Protein AF-A0A7V9USS1-F1 (afdb_monomer)

Solvent-accessible surface area (backbone atoms only — not comparable to full-atom values): 3884 Å² total; per-residue (Å²): 132,72,68,59,72,60,28,71,86,44,100,54,64,68,85,80,53,53,72,66,55,51,54,53,50,53,74,47,49,45,80,42,79,53,96,94,38,82,42,51,24,31,63,37,82,91,75,76,39,80,38,70,66,39,49,72,53,67,76,71,108

Foldseek 3Di:
DFLCVQCVPHPDDPVVDDPVLRVVQVVQWDWDADPNDTWIWGQDPVVRDTDTDHNVVSVVD

Nearest PDB structures (foldseek):
  4ynx-assembly1_B  TM=4.234E-01  e=7.508E-01  Escherichia coli K-12
  2zvz-assembly1_A  TM=4.782E-01  e=9.194E-01  Salmonella enterica subsp. enterica serovar Typhimurium
  8g6f-assembly1_S  TM=2.550E-01  e=6.132E-01  Plasmodium falciparum Dd2

pLDDT: mean 79.84, std 6.02, range [59.12, 88.31]

Radius of gyration: 11.39 Å; Cα contacts (8 Å, |Δi|>4): 65; chains: 1; bounding box: 32×24×22 Å

Secondary structure (DSSP, 8-state):
--THHHHTTSS--GGGS-HHHHHHHHHTEEEEEETTEEEEEEEETTTTEEEE--HHHHHH-

Mean predicted aligned error: 5.89 Å

Structure (mmCIF, N/CA/C/O backbone):
data_AF-A0A7V9USS1-F1
#
_entry.i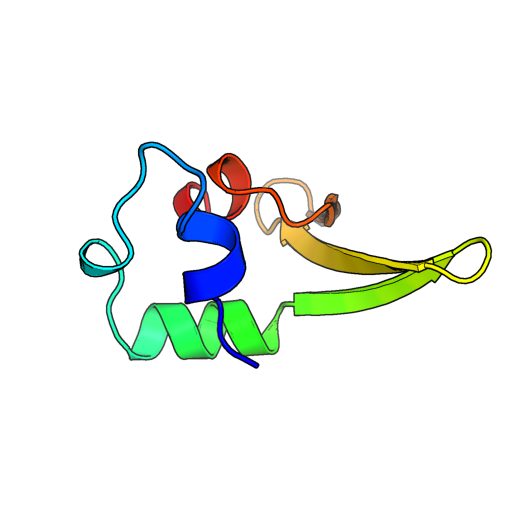d   AF-A0A7V9USS1-F1
#
loop_
_atom_site.group_PDB
_atom_site.id
_atom_site.type_symbol
_atom_site.label_atom_id
_atom_site.label_alt_id
_atom_site.label_comp_id
_atom_site.label_asym_id
_atom_site.label_entity_id
_atom_site.label_seq_id
_atom_site.pdbx_PDB_ins_code
_atom_site.Cartn_x
_atom_site.Cartn_y
_atom_site.Cartn_z
_atom_site.occupancy
_atom_site.B_iso_or_equiv
_atom_site.auth_seq_id
_atom_site.auth_comp_id
_atom_site.auth_asym_id
_atom_site.auth_atom_id
_atom_site.pdbx_PDB_model_num
ATOM 1 N N . MET A 1 1 ? 0.737 9.573 0.396 1.00 59.12 1 MET A N 1
ATOM 2 C CA . MET A 1 1 ? 0.837 8.656 -0.756 1.00 59.12 1 MET A CA 1
ATOM 3 C C . MET A 1 1 ? -0.559 8.134 -1.013 1.00 59.12 1 MET A C 1
ATOM 5 O O . MET A 1 1 ? -1.186 7.710 -0.055 1.00 59.12 1 MET A O 1
ATOM 9 N N . ASP A 1 2 ? -1.074 8.264 -2.233 1.00 69.56 2 ASP A N 1
ATOM 10 C CA . ASP A 1 2 ? -2.489 7.996 -2.503 1.00 69.56 2 ASP A CA 1
ATOM 11 C C . ASP A 1 2 ? -2.666 6.604 -3.120 1.00 69.56 2 ASP A C 1
ATOM 13 O O . ASP A 1 2 ? -2.204 6.346 -4.233 1.00 69.56 2 ASP A O 1
ATOM 17 N N . ILE A 1 3 ? -3.290 5.689 -2.373 1.00 72.75 3 ILE A N 1
ATOM 18 C CA . ILE A 1 3 ? -3.464 4.289 -2.788 1.00 72.75 3 ILE A CA 1
ATOM 19 C C . ILE A 1 3 ? -4.471 4.180 -3.940 1.00 72.75 3 ILE A C 1
ATOM 21 O O . ILE A 1 3 ? -4.390 3.248 -4.745 1.00 72.75 3 ILE A O 1
ATOM 25 N N . SER A 1 4 ? -5.360 5.174 -4.088 1.00 71.62 4 SER A N 1
ATOM 26 C CA . SER A 1 4 ? -6.346 5.228 -5.174 1.00 71.62 4 SER A CA 1
ATOM 27 C C . SER A 1 4 ? -5.706 5.087 -6.546 1.00 71.62 4 SER A C 1
ATOM 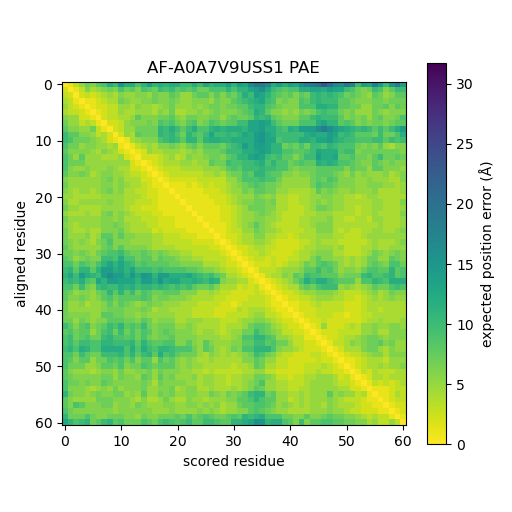29 O O . SER A 1 4 ? -6.294 4.472 -7.427 1.00 71.62 4 SER A O 1
ATOM 31 N N . GLN A 1 5 ? -4.470 5.558 -6.719 1.00 75.00 5 GLN A N 1
ATOM 32 C CA . GLN A 1 5 ? -3.743 5.487 -7.984 1.00 75.00 5 GLN A CA 1
ATOM 33 C C . GLN A 1 5 ? -3.438 4.054 -8.433 1.00 75.00 5 GLN A C 1
ATOM 35 O O . GLN A 1 5 ? -3.358 3.805 -9.632 1.00 75.00 5 GLN A O 1
ATOM 40 N N . PHE A 1 6 ? -3.297 3.111 -7.500 1.00 74.44 6 PHE A N 1
ATOM 41 C CA . PHE A 1 6 ? -3.043 1.703 -7.821 1.00 74.44 6 PHE A CA 1
ATOM 42 C C . PHE A 1 6 ? -4.321 0.937 -8.153 1.00 74.44 6 PHE A C 1
ATOM 44 O O . PHE A 1 6 ? -4.263 -0.078 -8.837 1.00 74.44 6 PHE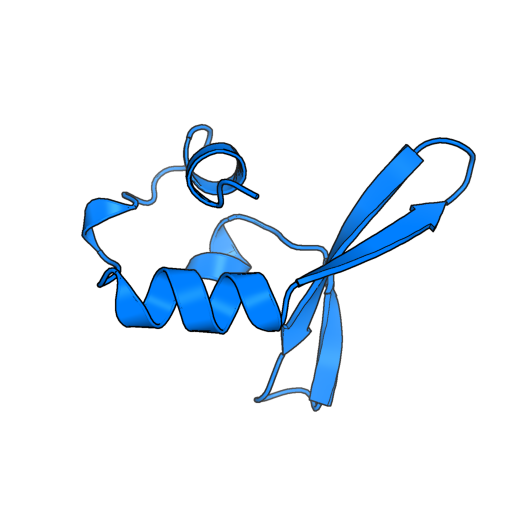 A O 1
ATOM 51 N N . VAL A 1 7 ? -5.465 1.422 -7.671 1.00 71.94 7 VAL A N 1
ATOM 52 C CA . VAL A 1 7 ? -6.776 0.796 -7.861 1.00 71.94 7 VAL A CA 1
ATOM 53 C C . VAL A 1 7 ? -7.529 1.424 -9.044 1.00 71.94 7 VAL A C 1
ATOM 55 O O . VAL A 1 7 ? -8.375 0.779 -9.651 1.00 71.94 7 VAL A O 1
ATOM 58 N N . LYS A 1 8 ? -7.153 2.648 -9.444 1.00 68.81 8 LYS A N 1
ATOM 59 C CA . LYS A 1 8 ? -7.782 3.433 -10.520 1.00 68.81 8 LYS A CA 1
ATOM 60 C C . LYS A 1 8 ? -7.843 2.724 -11.878 1.00 68.81 8 LYS A C 1
ATOM 62 O O . LYS A 1 8 ? -8.790 2.939 -12.623 1.00 68.81 8 LYS A O 1
ATOM 67 N N . ASP A 1 9 ? -6.844 1.903 -12.193 1.00 66.00 9 ASP A N 1
ATOM 68 C CA . ASP A 1 9 ? -6.748 1.132 -13.444 1.00 66.00 9 ASP A CA 1
ATOM 69 C C . ASP A 1 9 ? -7.274 -0.310 -13.297 1.00 66.00 9 ASP A C 1
ATOM 71 O O . ASP A 1 9 ? -6.982 -1.185 -14.110 1.00 66.00 9 ASP A O 1
ATOM 75 N N . SER A 1 10 ? -8.006 -0.604 -12.222 1.00 73.50 10 SER A N 1
ATOM 76 C CA . SER A 1 10 ? -8.463 -1.958 -11.889 1.00 73.50 10 SER A CA 1
ATOM 77 C C . SER A 1 10 ? -9.968 -2.045 -11.730 1.00 73.50 10 SER A C 1
ATOM 79 O O . SER A 1 10 ? -10.648 -1.051 -11.520 1.00 73.50 10 SER A O 1
ATOM 81 N N . ASN A 1 11 ? -10.490 -3.270 -11.770 1.00 75.88 11 ASN A N 1
ATOM 82 C CA . ASN A 1 11 ? -11.911 -3.552 -11.538 1.00 75.88 11 ASN A CA 1
ATOM 83 C C . ASN A 1 11 ? -12.337 -3.436 -10.062 1.00 75.88 11 ASN A C 1
ATOM 85 O O . ASN A 1 11 ? -13.439 -3.852 -9.711 1.00 75.88 11 ASN A O 1
ATOM 89 N N . TYR A 1 12 ? -11.467 -2.932 -9.191 1.00 75.44 12 TYR A N 1
ATOM 90 C CA . TYR A 1 12 ? -11.746 -2.780 -7.770 1.00 75.44 12 TYR A CA 1
ATOM 91 C C . TYR A 1 12 ? -12.056 -1.320 -7.475 1.00 75.44 12 TYR A C 1
ATOM 93 O O . TYR A 1 12 ? -11.469 -0.431 -8.080 1.00 75.44 12 TYR A O 1
ATOM 101 N N . ASP A 1 13 ? -12.979 -1.075 -6.552 1.00 77.81 13 ASP A N 1
ATOM 102 C CA . ASP A 1 13 ? -13.346 0.279 -6.151 1.00 77.81 13 ASP A CA 1
ATOM 103 C C . ASP A 1 13 ? -12.682 0.605 -4.815 1.00 77.81 13 ASP A C 1
ATOM 105 O O . ASP A 1 13 ? -12.741 -0.191 -3.875 1.00 77.81 13 ASP A O 1
ATOM 109 N N . ILE A 1 14 ? -12.045 1.773 -4.707 1.00 77.12 14 ILE A N 1
ATOM 110 C CA . ILE A 1 14 ? -11.424 2.185 -3.444 1.00 77.12 14 ILE A CA 1
ATOM 111 C C . ILE A 1 14 ? -12.463 2.471 -2.351 1.00 77.12 14 ILE A C 1
ATOM 113 O O . ILE A 1 14 ? -12.132 2.449 -1.169 1.00 77.12 14 ILE A O 1
ATOM 117 N N . SER A 1 15 ? -13.729 2.661 -2.728 1.00 79.81 15 SER A N 1
ATOM 118 C CA . SER A 1 15 ? -14.847 2.809 -1.791 1.00 79.81 15 SER A CA 1
ATOM 119 C C . SER A 1 15 ? -15.096 1.548 -0.950 1.00 79.81 15 SER A C 1
ATOM 121 O O . SER A 1 15 ? -15.855 1.603 0.013 1.00 79.81 15 SER A O 1
ATOM 123 N N . LEU A 1 16 ? -14.474 0.415 -1.307 1.00 77.12 16 LEU A N 1
ATOM 124 C CA . LEU A 1 16 ? -14.495 -0.821 -0.521 1.00 77.12 16 LEU A CA 1
ATOM 125 C C . LEU A 1 16 ? -13.662 -0.729 0.766 1.00 77.12 16 LEU A C 1
ATOM 127 O O . LEU A 1 16 ? -13.854 -1.557 1.650 1.00 77.12 16 LEU A O 1
ATOM 131 N N . PHE A 1 17 ? -12.766 0.255 0.875 1.00 80.88 17 PHE A N 1
ATOM 132 C CA . PHE A 1 17 ? -11.882 0.421 2.023 1.00 80.88 17 PHE A CA 1
ATOM 133 C C . PHE A 1 17 ? -12.301 1.619 2.868 1.00 80.88 17 PHE A C 1
ATOM 135 O O . PHE A 1 17 ? -12.632 2.696 2.365 1.00 80.88 17 PHE A O 1
ATOM 142 N N . THR A 1 18 ? -12.225 1.453 4.180 1.00 85.00 18 THR A N 1
ATOM 143 C CA . THR A 1 18 ? -12.353 2.560 5.123 1.00 85.00 18 THR A CA 1
ATOM 144 C C . THR A 1 18 ? -11.090 3.418 5.130 1.00 85.00 18 THR A C 1
ATOM 146 O O . THR A 1 18 ? -9.993 2.971 4.793 1.00 85.00 18 THR A O 1
ATOM 149 N N . GLN A 1 19 ? -11.219 4.666 5.582 1.00 83.12 19 GLN A N 1
ATOM 150 C CA . GLN A 1 19 ? -10.077 5.574 5.721 1.00 83.12 19 GLN A CA 1
ATOM 151 C C . GLN A 1 19 ? -8.955 4.961 6.584 1.00 83.12 19 GLN A C 1
ATOM 153 O O . GLN A 1 19 ? -7.785 5.070 6.233 1.00 83.12 19 GLN A O 1
ATOM 158 N N . ALA A 1 20 ? -9.319 4.255 7.660 1.00 84.12 20 ALA A N 1
ATOM 159 C CA . ALA A 1 20 ? -8.375 3.607 8.567 1.00 84.12 20 ALA A CA 1
ATOM 160 C C . ALA A 1 20 ? -7.621 2.436 7.909 1.00 84.12 20 ALA A C 1
ATOM 162 O O . ALA A 1 20 ? -6.423 2.262 8.142 1.00 84.12 20 ALA A O 1
ATOM 163 N N . GLU A 1 21 ? -8.296 1.648 7.068 1.00 82.19 21 GLU A N 1
ATOM 164 C CA . GLU A 1 21 ? -7.662 0.576 6.287 1.00 82.19 21 GLU A CA 1
ATOM 165 C C . GLU A 1 21 ? -6.696 1.152 5.255 1.00 82.19 21 GLU A C 1
ATOM 167 O O . GLU A 1 21 ? -5.574 0.668 5.130 1.00 82.19 21 GLU A O 1
ATOM 172 N N . ILE A 1 22 ? -7.079 2.243 4.586 1.00 83.19 22 ILE A N 1
ATOM 173 C CA . ILE A 1 22 ? -6.213 2.966 3.646 1.00 83.19 22 ILE A CA 1
ATOM 174 C C . ILE A 1 22 ? -4.960 3.485 4.366 1.00 83.19 22 ILE A C 1
ATOM 176 O O . ILE A 1 22 ? -3.849 3.293 3.876 1.00 83.19 22 ILE A O 1
ATOM 180 N N . GLU A 1 23 ? -5.101 4.109 5.536 1.00 84.75 23 GLU A N 1
ATOM 181 C CA . GLU A 1 23 ? -3.955 4.603 6.313 1.00 84.75 23 GLU A CA 1
ATOM 182 C C . GLU A 1 23 ? -3.042 3.467 6.786 1.00 84.75 23 GLU A C 1
ATOM 184 O O . GLU A 1 23 ? -1.816 3.561 6.675 1.00 84.75 23 GLU A O 1
ATOM 189 N N . THR A 1 24 ? -3.633 2.367 7.251 1.00 84.19 24 THR A N 1
ATOM 190 C CA . THR A 1 24 ? -2.889 1.182 7.691 1.00 84.19 24 THR A CA 1
ATOM 191 C C . THR A 1 24 ? -2.135 0.549 6.526 1.00 84.19 24 THR A C 1
ATOM 193 O O . THR A 1 24 ? -0.945 0.250 6.645 1.00 84.19 24 THR A O 1
ATOM 196 N N . LEU A 1 25 ? -2.789 0.392 5.376 1.00 82.31 25 LEU A N 1
ATOM 197 C CA . LEU A 1 25 ? -2.163 -0.127 4.168 1.00 82.31 25 LEU A CA 1
ATOM 198 C C . LEU A 1 25 ? -1.025 0.796 3.723 1.00 82.31 25 LEU A C 1
ATOM 200 O O . LEU A 1 25 ? 0.080 0.321 3.481 1.00 82.31 25 LEU A O 1
ATOM 204 N N . ALA A 1 26 ? -1.255 2.113 3.695 1.00 82.62 26 ALA A N 1
ATOM 205 C CA . ALA A 1 26 ? -0.258 3.104 3.294 1.00 82.62 26 ALA A CA 1
ATOM 206 C C . ALA A 1 26 ? 0.996 3.058 4.173 1.00 82.62 26 ALA A C 1
ATOM 208 O O . ALA A 1 26 ? 2.105 3.173 3.652 1.00 82.62 26 ALA A O 1
ATOM 209 N N . ALA A 1 27 ? 0.832 2.842 5.480 1.00 84.69 27 ALA A N 1
ATOM 210 C CA . ALA A 1 27 ? 1.942 2.690 6.419 1.00 84.69 27 ALA A CA 1
ATOM 211 C C . ALA A 1 27 ? 2.764 1.407 6.188 1.00 84.69 27 ALA A C 1
ATOM 213 O O . ALA A 1 27 ? 3.947 1.369 6.521 1.00 84.69 27 ALA A O 1
ATOM 214 N N . ASN A 1 28 ? 2.158 0.371 5.601 1.00 83.38 28 ASN A N 1
ATOM 215 C CA . ASN A 1 28 ? 2.810 -0.902 5.281 1.00 83.38 28 ASN A CA 1
ATOM 216 C C . ASN A 1 28 ? 3.377 -0.962 3.850 1.00 83.38 28 ASN A C 1
ATOM 218 O O . ASN A 1 28 ? 3.959 -1.981 3.466 1.00 83.38 28 ASN A O 1
ATOM 222 N N . ILE A 1 29 ? 3.210 0.097 3.048 1.00 86.44 29 ILE A N 1
ATOM 223 C CA . ILE A 1 29 ? 3.774 0.173 1.699 1.00 86.44 29 ILE A CA 1
ATOM 224 C C . ILE A 1 29 ? 5.235 0.610 1.766 1.00 86.44 29 ILE A C 1
ATOM 226 O O . ILE A 1 29 ? 5.580 1.678 2.270 1.00 86.44 29 ILE A O 1
ATOM 230 N N . THR A 1 30 ? 6.094 -0.185 1.142 1.00 85.19 30 THR A N 1
ATOM 231 C CA . THR A 1 30 ? 7.528 0.056 1.033 1.00 85.19 30 THR A CA 1
ATOM 232 C C . THR A 1 30 ? 7.884 0.378 -0.414 1.00 85.19 30 THR A C 1
ATOM 234 O O . THR A 1 30 ? 7.685 -0.432 -1.324 1.00 85.19 30 THR A O 1
ATOM 237 N N . ALA A 1 31 ? 8.450 1.561 -0.651 1.00 85.38 31 ALA A N 1
ATOM 238 C CA . ALA A 1 31 ? 9.015 1.917 -1.947 1.00 85.38 31 ALA A CA 1
ATOM 239 C C . ALA A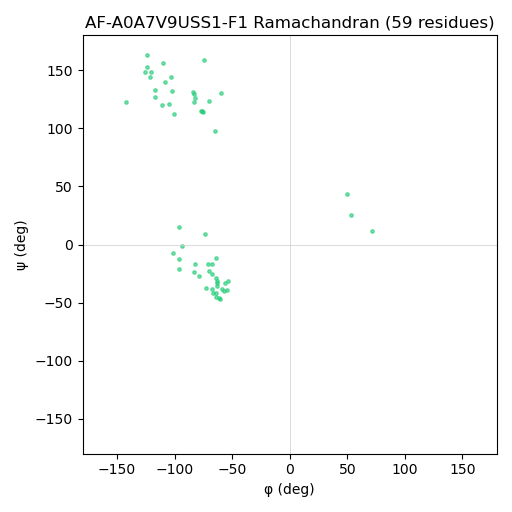 1 31 ? 10.441 1.355 -2.061 1.00 85.38 31 ALA A C 1
ATOM 241 O O . ALA A 1 31 ? 11.306 1.656 -1.240 1.00 85.38 31 ALA A O 1
ATOM 242 N N . LYS A 1 32 ? 10.693 0.539 -3.085 1.00 85.31 32 LYS A N 1
ATOM 243 C CA . LYS A 1 32 ? 12.021 0.015 -3.423 1.00 85.31 32 LYS A CA 1
ATOM 244 C C . LYS A 1 32 ? 12.424 0.526 -4.794 1.00 85.31 32 LYS A C 1
ATOM 246 O O . LYS A 1 32 ? 11.693 0.347 -5.763 1.00 85.31 32 LYS A O 1
ATOM 251 N N . GLU A 1 33 ? 13.596 1.133 -4.895 1.00 84.50 33 GLU A N 1
ATOM 252 C CA . GLU A 1 33 ? 14.143 1.522 -6.189 1.00 84.50 33 GLU A CA 1
ATOM 253 C C . GLU A 1 33 ? 14.854 0.325 -6.831 1.00 84.50 33 GLU A C 1
ATOM 255 O O . GLU A 1 33 ? 15.637 -0.379 -6.193 1.00 84.50 33 GLU A O 1
ATOM 260 N N . THR A 1 34 ? 14.538 0.021 -8.085 1.00 81.69 34 THR A N 1
ATOM 261 C CA . THR A 1 34 ? 15.159 -1.078 -8.834 1.00 81.69 34 THR A CA 1
ATOM 262 C C . THR A 1 34 ? 15.342 -0.644 -10.278 1.00 81.69 34 THR A C 1
ATOM 264 O O . THR A 1 34 ? 14.372 -0.290 -10.947 1.00 81.69 34 THR A O 1
ATOM 267 N N . ASN A 1 35 ? 16.585 -0.671 -10.771 1.00 80.44 35 ASN A N 1
ATOM 268 C CA . ASN A 1 35 ? 16.940 -0.261 -12.137 1.00 80.44 35 ASN A CA 1
ATOM 269 C C . ASN A 1 35 ? 16.371 1.120 -12.530 1.00 80.44 35 ASN A C 1
ATOM 271 O O . ASN A 1 35 ? 15.811 1.279 -13.615 1.00 80.44 35 ASN A O 1
ATOM 275 N N . GLY A 1 36 ? 16.456 2.103 -11.625 1.00 86.19 36 GLY A N 1
ATOM 276 C CA . GLY A 1 36 ? 15.958 3.467 -11.851 1.00 86.19 36 GLY A CA 1
ATOM 277 C C . GLY A 1 36 ? 14.430 3.603 -11.877 1.00 86.19 36 GLY A C 1
ATOM 278 O O . GLY A 1 36 ? 13.916 4.637 -12.296 1.00 86.19 36 GLY A O 1
ATOM 279 N N . LYS A 1 37 ? 13.687 2.568 -11.460 1.00 84.75 37 LYS A N 1
ATOM 280 C CA . LYS A 1 37 ? 12.225 2.595 -11.312 1.00 84.75 37 LYS A CA 1
ATOM 281 C C . LYS A 1 37 ? 11.842 2.374 -9.854 1.00 84.75 37 LYS A C 1
ATOM 283 O O . LYS A 1 37 ? 12.320 1.436 -9.218 1.00 84.75 37 LYS A O 1
ATOM 288 N N . THR A 1 38 ? 10.935 3.197 -9.339 1.00 85.12 38 THR A N 1
ATOM 289 C CA . THR A 1 38 ? 10.332 2.998 -8.018 1.00 85.12 38 THR A CA 1
ATOM 290 C C . THR A 1 38 ? 9.275 1.901 -8.106 1.00 85.12 38 THR A C 1
ATOM 292 O O . THR A 1 38 ? 8.270 2.036 -8.802 1.00 85.12 38 THR A O 1
ATOM 295 N N . ILE A 1 39 ? 9.514 0.790 -7.418 1.00 85.25 39 ILE A N 1
ATOM 296 C CA . ILE A 1 39 ? 8.577 -0.320 -7.274 1.00 85.25 39 ILE A CA 1
ATOM 297 C C . ILE A 1 39 ? 7.992 -0.256 -5.870 1.00 85.25 39 ILE A C 1
ATOM 299 O O . ILE A 1 39 ? 8.710 -0.350 -4.877 1.00 85.25 39 ILE A O 1
ATOM 303 N N . TYR A 1 40 ? 6.675 -0.133 -5.792 1.00 86.69 40 TYR A N 1
ATOM 304 C CA . TYR A 1 40 ? 5.955 -0.215 -4.532 1.00 86.69 40 TYR A CA 1
ATOM 305 C C . TYR A 1 40 ? 5.689 -1.677 -4.189 1.00 86.69 40 TYR A C 1
ATOM 307 O O . TYR A 1 40 ? 5.239 -2.451 -5.038 1.00 86.69 40 TYR A O 1
ATOM 315 N N . ASN A 1 41 ? 5.992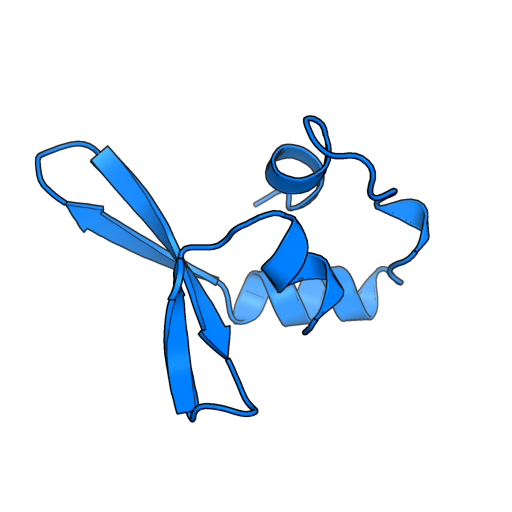 -2.056 -2.954 1.00 88.31 41 ASN A N 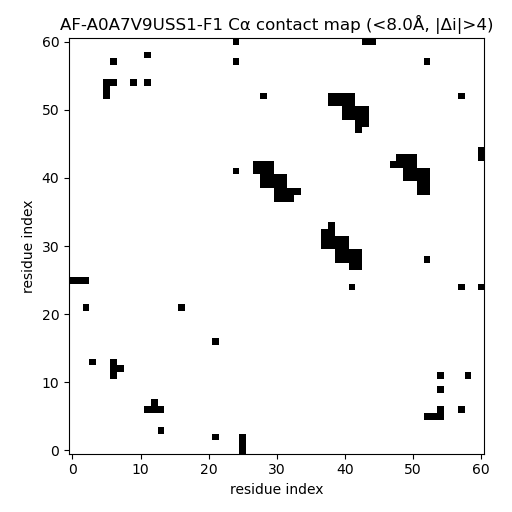1
ATOM 316 C CA . ASN A 1 41 ? 5.700 -3.365 -2.388 1.00 88.31 41 ASN A CA 1
ATOM 317 C C . ASN A 1 41 ? 4.877 -3.176 -1.114 1.00 88.31 41 ASN A C 1
ATOM 319 O O . ASN A 1 41 ? 4.987 -2.144 -0.463 1.00 88.31 41 ASN A O 1
ATOM 323 N N . VAL A 1 42 ? 4.064 -4.161 -0.764 1.00 86.56 42 VAL A N 1
ATOM 324 C CA . VAL A 1 42 ? 3.356 -4.234 0.515 1.00 86.56 42 VAL A CA 1
ATOM 325 C C . VAL A 1 42 ? 3.755 -5.522 1.213 1.00 86.56 42 VAL A C 1
ATOM 327 O O . VAL A 1 42 ? 3.983 -6.550 0.564 1.00 86.56 42 VAL A O 1
ATOM 330 N N . ARG A 1 43 ? 3.863 -5.474 2.538 1.00 83.69 43 ARG A N 1
ATOM 331 C CA . ARG A 1 43 ? 4.120 -6.668 3.335 1.00 83.69 43 ARG A CA 1
ATOM 332 C C . ARG A 1 43 ? 2.845 -7.500 3.431 1.00 83.69 43 ARG A C 1
ATOM 334 O O . ARG A 1 43 ? 1.889 -7.085 4.070 1.00 83.69 43 ARG A O 1
ATOM 341 N N . CYS A 1 44 ? 2.844 -8.691 2.840 1.00 79.62 44 CYS A N 1
ATOM 342 C CA . CYS A 1 44 ? 1.726 -9.617 2.987 1.00 79.62 44 CYS A CA 1
ATOM 343 C C . CYS A 1 44 ? 1.783 -10.286 4.362 1.00 79.62 44 CYS A C 1
ATOM 345 O O . CYS A 1 44 ? 2.695 -11.074 4.613 1.00 79.62 44 CYS A O 1
ATOM 347 N N . LEU A 1 45 ? 0.802 -10.031 5.231 1.00 76.06 45 LEU A N 1
ATOM 348 C CA . LEU A 1 45 ? 0.744 -10.656 6.562 1.00 76.06 45 LEU A CA 1
ATOM 349 C C . LEU A 1 45 ? 0.584 -12.184 6.503 1.00 76.06 45 LEU A C 1
ATOM 351 O O . LEU A 1 45 ? 1.110 -12.889 7.354 1.00 76.06 45 LEU A O 1
ATOM 355 N N . ILE A 1 46 ? -0.087 -12.704 5.470 1.00 78.81 46 ILE A N 1
ATOM 356 C CA . ILE A 1 46 ? -0.339 -14.146 5.306 1.00 78.81 46 ILE A CA 1
ATOM 357 C C . ILE A 1 46 ? 0.934 -14.901 4.899 1.00 78.81 46 ILE A C 1
ATOM 359 O O . ILE A 1 46 ? 1.132 -16.045 5.297 1.00 78.81 46 ILE A O 1
ATOM 363 N N . ARG A 1 47 ? 1.777 -14.287 4.058 1.00 77.19 47 ARG A N 1
ATOM 364 C CA . ARG A 1 47 ? 3.003 -14.913 3.528 1.00 77.19 47 ARG A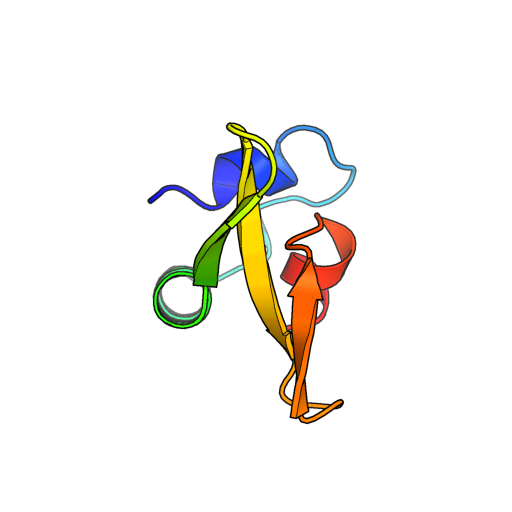 CA 1
ATOM 365 C C . ARG A 1 47 ? 4.275 -14.454 4.234 1.00 77.19 47 ARG A C 1
ATOM 367 O O . ARG A 1 47 ? 5.335 -14.980 3.930 1.00 77.19 47 ARG A O 1
ATOM 374 N N . GLU A 1 48 ? 4.173 -13.459 5.113 1.00 82.06 48 GLU A N 1
ATOM 375 C CA . GLU A 1 48 ? 5.291 -12.803 5.803 1.00 82.06 48 GLU A CA 1
ATOM 376 C C . GLU A 1 48 ? 6.391 -12.275 4.859 1.00 82.06 48 GLU A C 1
ATOM 378 O O . GLU A 1 48 ? 7.541 -12.096 5.254 1.00 82.06 48 GLU A O 1
ATOM 383 N N . THR A 1 49 ? 6.039 -11.984 3.603 1.00 83.88 49 THR A N 1
ATOM 384 C CA . THR A 1 49 ? 6.969 -11.546 2.550 1.00 83.88 49 THR A CA 1
ATOM 385 C C . THR A 1 49 ? 6.514 -10.239 1.917 1.00 83.88 49 THR A C 1
ATOM 387 O O . THR A 1 49 ? 5.312 -10.022 1.739 1.00 83.88 49 THR A O 1
ATOM 390 N N . ASP A 1 50 ? 7.468 -9.418 1.481 1.00 85.25 50 ASP A N 1
ATOM 391 C CA . ASP A 1 50 ? 7.188 -8.264 0.628 1.00 85.25 50 ASP A CA 1
ATOM 392 C C . ASP A 1 50 ? 6.773 -8.723 -0.769 1.00 85.25 50 ASP A C 1
ATOM 394 O O . ASP A 1 50 ? 7.508 -9.425 -1.468 1.00 85.25 50 ASP A O 1
ATOM 398 N N . ILE A 1 51 ? 5.594 -8.290 -1.189 1.00 85.81 51 ILE A N 1
ATOM 399 C CA . ILE A 1 51 ? 5.050 -8.560 -2.514 1.00 85.81 51 ILE A CA 1
ATOM 400 C C . ILE A 1 51 ? 4.795 -7.248 -3.235 1.00 85.81 51 ILE A C 1
ATOM 402 O O . ILE A 1 51 ? 4.475 -6.230 -2.627 1.00 85.81 51 ILE A O 1
ATOM 406 N N . ARG A 1 52 ? 4.931 -7.262 -4.560 1.00 86.25 52 ARG A N 1
ATOM 407 C CA . ARG A 1 52 ? 4.685 -6.076 -5.377 1.00 86.25 52 ARG A CA 1
ATOM 408 C C . ARG A 1 52 ? 3.252 -5.595 -5.188 1.00 86.25 52 ARG A C 1
ATOM 410 O O . ARG A 1 52 ? 2.325 -6.385 -5.346 1.00 86.25 52 ARG A O 1
ATOM 417 N N . LEU A 1 53 ? 3.102 -4.299 -4.918 1.00 83.69 53 LEU A N 1
ATOM 418 C CA . LEU A 1 53 ? 1.820 -3.632 -4.751 1.00 83.69 53 LEU A CA 1
ATOM 419 C C . LEU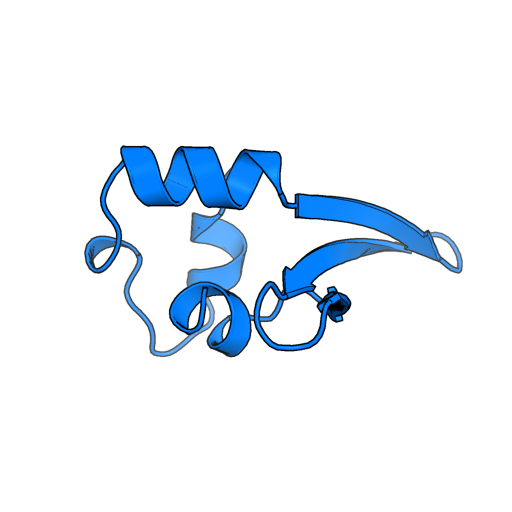 A 1 53 ? 1.073 -3.687 -6.085 1.00 83.69 53 LEU A C 1
ATOM 421 O O . LEU A 1 53 ? 1.357 -2.935 -7.021 1.00 83.69 53 LEU A O 1
ATOM 425 N N . LYS A 1 54 ? 0.176 -4.662 -6.177 1.00 82.50 54 LYS A N 1
ATOM 426 C CA . LYS A 1 54 ? -0.752 -4.858 -7.280 1.00 82.50 54 LYS A CA 1
ATOM 427 C C . LYS A 1 54 ? -2.163 -4.545 -6.792 1.00 82.50 54 LYS A C 1
ATOM 429 O O . LYS A 1 54 ? -2.425 -4.700 -5.600 1.00 82.50 54 LYS A O 1
ATOM 434 N N . PRO A 1 55 ? -3.077 -4.185 -7.697 1.00 77.56 55 PRO A N 1
ATOM 435 C CA . PRO A 1 55 ? -4.460 -3.918 -7.331 1.00 77.56 55 PRO A CA 1
ATOM 436 C C . PRO A 1 55 ? -5.129 -5.105 -6.633 1.00 77.56 55 PRO A C 1
ATOM 438 O O . PRO A 1 55 ? -5.810 -4.910 -5.632 1.00 77.56 55 PRO A O 1
ATOM 441 N N . GLU A 1 56 ? -4.876 -6.340 -7.092 1.00 77.19 56 GLU A N 1
ATOM 442 C CA . GLU A 1 56 ? -5.418 -7.532 -6.425 1.00 77.19 56 GLU A CA 1
ATOM 443 C C . GLU A 1 56 ? -4.892 -7.697 -4.993 1.00 77.19 56 GLU A C 1
ATOM 445 O O . GLU A 1 56 ? -5.604 -8.196 -4.128 1.00 77.19 56 GLU A O 1
ATOM 450 N N . GLU A 1 57 ? -3.648 -7.287 -4.737 1.00 77.19 57 GLU A N 1
ATOM 451 C CA . GLU A 1 57 ? -3.024 -7.420 -3.418 1.00 77.19 57 GLU A CA 1
ATOM 452 C C . GLU A 1 57 ? -3.490 -6.331 -2.452 1.00 77.19 57 GLU A C 1
ATOM 454 O O . GLU A 1 57 ? -3.556 -6.588 -1.257 1.00 77.19 57 GLU A O 1
ATOM 459 N N . ILE A 1 58 ? -3.893 -5.161 -2.955 1.00 77.19 58 ILE A N 1
ATOM 460 C CA . ILE A 1 58 ? -4.524 -4.105 -2.146 1.00 77.19 58 ILE A CA 1
ATOM 461 C C . ILE A 1 58 ? -5.862 -4.586 -1.573 1.00 77.19 58 ILE A C 1
ATOM 463 O O . ILE A 1 58 ? -6.187 -4.262 -0.443 1.00 77.19 58 ILE A O 1
ATOM 467 N N . VAL A 1 59 ? -6.605 -5.395 -2.331 1.00 76.88 59 VAL A N 1
ATOM 468 C CA . VAL A 1 59 ? -7.919 -5.943 -1.936 1.00 76.88 59 VAL A CA 1
ATOM 469 C C . VAL A 1 59 ? -7.806 -7.181 -1.046 1.00 76.88 59 VAL A C 1
ATOM 471 O O . VAL A 1 59 ? -8.781 -7.582 -0.420 1.00 76.88 59 VAL A O 1
ATOM 474 N N . ARG A 1 60 ? -6.631 -7.817 -1.001 1.00 74.94 60 ARG A N 1
ATOM 475 C CA . ARG A 1 60 ? -6.368 -9.011 -0.180 1.00 74.94 60 ARG A CA 1
ATOM 476 C C . ARG A 1 60 ? -5.719 -8.712 1.171 1.00 74.94 60 ARG A C 1
ATOM 478 O O . ARG A 1 60 ? -5.596 -9.648 1.962 1.00 74.94 60 ARG A O 1
ATOM 485 N N . GLN A 1 61 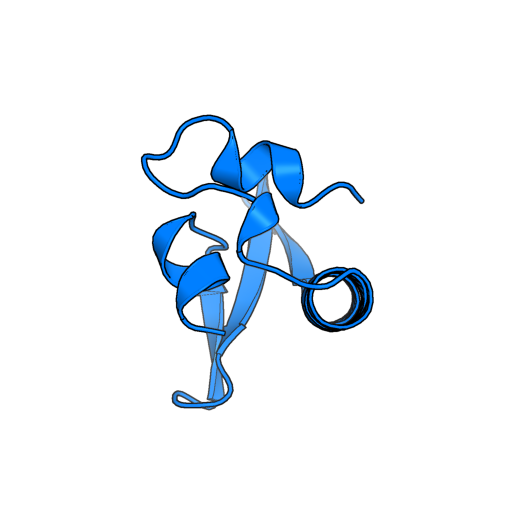? -5.221 -7.494 1.382 1.00 66.44 61 GLN A N 1
ATOM 486 C CA . GLN A 1 61 ? -4.778 -7.022 2.697 1.00 66.44 61 GLN A CA 1
ATOM 487 C C . GLN A 1 61 ? -5.989 -6.622 3.531 1.00 66.44 61 GLN A C 1
ATOM 489 O O . GLN A 1 61 ? -5.960 -6.947 4.737 1.00 66.44 61 GLN A O 1
#

Sequence (61 aa):
MDISQFVKDSNYDISLFTQAEIETLAANITAKETNGKTIYNVRCLIRETDIRLKPEEIVRQ